Protein AF-A0A6P0VN56-F1 (afdb_monomer_lite)

Radius of gyration: 17.78 Å; chains: 1; bounding box: 47×43×44 Å

Structure (mmCIF, N/CA/C/O backbone):
data_AF-A0A6P0VN56-F1
#
_entry.id   AF-A0A6P0VN56-F1
#
loop_
_atom_site.group_PDB
_atom_site.id
_atom_site.type_symbol
_atom_site.label_atom_id
_atom_site.label_alt_id
_atom_site.label_comp_id
_atom_site.label_asym_id
_atom_site.label_entity_id
_atom_site.label_seq_id
_atom_site.pdbx_PDB_ins_code
_atom_site.Cartn_x
_atom_site.Cartn_y
_atom_site.Cartn_z
_atom_site.occupancy
_atom_site.B_iso_or_equiv
_atom_site.auth_seq_id
_atom_site.auth_comp_id
_atom_site.auth_asym_id
_atom_site.auth_atom_id
_atom_site.pdbx_PDB_model_num
ATOM 1 N N . MET A 1 1 ? 24.016 -30.542 -18.041 1.00 34.56 1 MET A N 1
ATOM 2 C CA . MET A 1 1 ? 22.884 -30.736 -18.972 1.00 34.56 1 MET A CA 1
ATOM 3 C C . MET A 1 1 ? 21.599 -30.479 -18.193 1.00 34.56 1 MET A C 1
ATOM 5 O O . MET A 1 1 ? 21.019 -31.399 -17.637 1.00 34.56 1 MET A O 1
ATOM 9 N N . GLN A 1 2 ? 21.248 -29.202 -18.028 1.00 34.47 2 GLN A N 1
ATOM 10 C CA . GLN A 1 2 ? 20.031 -28.753 -17.347 1.00 34.47 2 GLN A CA 1
ATOM 11 C C . GLN A 1 2 ? 19.039 -28.356 -18.439 1.00 34.47 2 GLN A C 1
ATOM 13 O O . GLN A 1 2 ? 19.360 -27.529 -19.291 1.00 34.47 2 GLN A O 1
ATOM 18 N N . PHE A 1 3 ? 17.882 -29.011 -18.457 1.00 38.88 3 PHE A N 1
ATOM 19 C CA . PHE A 1 3 ? 16.816 -28.773 -19.421 1.00 38.88 3 PHE A CA 1
ATOM 20 C C . PHE A 1 3 ? 16.247 -27.361 -19.229 1.00 38.88 3 PHE A C 1
ATOM 22 O O . PHE A 1 3 ? 15.503 -27.103 -18.287 1.00 38.88 3 PHE A O 1
ATOM 29 N N . TYR A 1 4 ? 16.603 -26.449 -20.133 1.00 36.91 4 TYR A N 1
ATOM 30 C CA . TYR A 1 4 ? 15.853 -25.223 -20.383 1.00 36.91 4 TYR A CA 1
ATOM 31 C C . TYR A 1 4 ? 14.581 -25.627 -21.139 1.00 36.91 4 TYR A C 1
ATOM 33 O O . TYR A 1 4 ? 14.655 -26.018 -22.302 1.00 36.91 4 TYR A O 1
ATOM 41 N N . LEU A 1 5 ? 13.419 -25.574 -20.486 1.00 40.16 5 LEU A N 1
ATOM 42 C CA . LEU A 1 5 ? 12.145 -25.573 -21.202 1.00 40.16 5 LEU A CA 1
ATOM 43 C C . LEU A 1 5 ? 12.001 -24.198 -21.881 1.00 40.16 5 LEU A C 1
ATOM 45 O O . LEU A 1 5 ? 11.993 -23.181 -21.181 1.00 40.16 5 LEU A O 1
ATOM 49 N N . PRO A 1 6 ? 11.912 -24.121 -23.221 1.00 38.72 6 PRO A N 1
ATOM 50 C CA . PRO A 1 6 ? 11.721 -22.865 -23.924 1.00 38.72 6 PRO A CA 1
ATOM 51 C C . PRO A 1 6 ? 10.234 -22.513 -23.850 1.00 38.72 6 PRO A C 1
ATOM 53 O O . PRO A 1 6 ? 9.439 -22.941 -24.679 1.00 38.72 6 PRO A O 1
ATOM 56 N N . GLY A 1 7 ? 9.830 -21.784 -22.812 1.00 43.75 7 GLY A N 1
ATOM 57 C CA . GLY A 1 7 ? 8.422 -21.436 -22.646 1.00 43.75 7 GLY A CA 1
ATOM 58 C C . GLY A 1 7 ? 8.119 -20.678 -21.366 1.00 43.75 7 GLY A C 1
ATOM 59 O O . GLY A 1 7 ? 7.441 -21.223 -20.509 1.00 43.75 7 GLY A O 1
ATOM 60 N N . ASN A 1 8 ? 8.643 -19.454 -21.228 1.00 44.09 8 ASN A N 1
ATOM 61 C CA . ASN A 1 8 ? 7.987 -18.366 -20.482 1.00 44.09 8 ASN A CA 1
ATOM 62 C C . ASN A 1 8 ? 8.805 -17.068 -20.543 1.00 44.09 8 ASN A C 1
ATOM 64 O O . ASN A 1 8 ? 9.304 -16.591 -19.530 1.00 44.09 8 ASN A O 1
ATOM 68 N N . GLN A 1 9 ? 8.970 -16.482 -21.733 1.00 45.94 9 GLN A N 1
ATOM 69 C CA . GLN A 1 9 ? 9.510 -15.115 -21.800 1.00 45.94 9 GLN A CA 1
ATOM 70 C C . GLN A 1 9 ? 8.431 -14.036 -21.738 1.00 45.94 9 GLN A C 1
ATOM 72 O O . GLN A 1 9 ? 8.725 -12.979 -21.216 1.00 45.94 9 GLN A O 1
ATOM 77 N N . PHE A 1 10 ? 7.180 -14.320 -22.106 1.00 49.47 10 PHE A N 1
ATOM 78 C CA . PHE A 1 10 ? 6.003 -13.517 -21.754 1.00 49.47 10 PHE A CA 1
ATOM 79 C C . PHE A 1 10 ? 4.776 -14.419 -21.909 1.00 49.47 10 PHE A C 1
ATOM 81 O O . PHE A 1 10 ? 4.109 -14.384 -22.943 1.00 49.47 10 PHE A O 1
ATOM 88 N N . ALA A 1 11 ? 4.471 -15.284 -20.935 1.00 52.81 11 ALA A N 1
ATOM 89 C CA . ALA A 1 11 ? 3.091 -15.755 -20.873 1.00 52.81 11 ALA A CA 1
ATOM 90 C C . ALA A 1 11 ? 2.267 -14.518 -20.540 1.00 52.81 11 ALA A C 1
ATOM 92 O O . ALA A 1 11 ? 2.239 -14.089 -19.388 1.00 52.81 11 ALA A O 1
ATOM 93 N N . VAL A 1 12 ? 1.671 -13.906 -21.568 1.00 60.94 12 VAL A N 1
ATOM 94 C CA . VAL A 1 12 ? 0.622 -12.909 -21.383 1.00 60.94 12 VAL A CA 1
ATOM 95 C C . VAL A 1 12 ? -0.324 -13.544 -20.372 1.00 60.94 12 VAL A C 1
ATOM 97 O O . VAL A 1 12 ? -0.812 -14.649 -20.646 1.00 60.94 12 VAL A O 1
ATOM 100 N N . PRO A 1 13 ? -0.495 -12.947 -19.177 1.00 68.56 13 PRO A N 1
ATOM 101 C CA . PRO A 1 13 ? -1.325 -13.563 -18.166 1.00 68.56 13 PRO A CA 1
ATOM 102 C C . P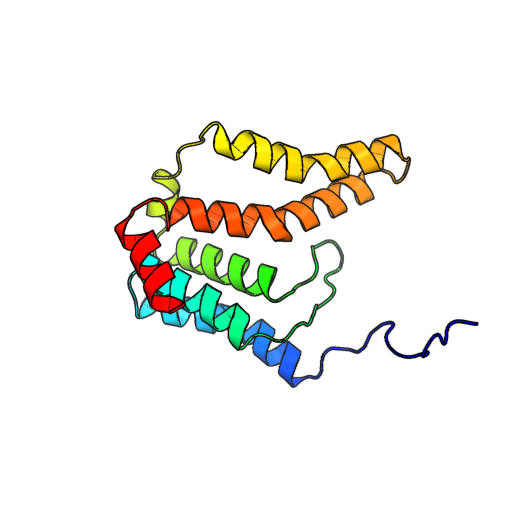RO A 1 13 ? -2.672 -13.865 -18.808 1.00 68.56 13 PRO A C 1
ATOM 104 O O . PRO A 1 13 ? -3.182 -13.049 -19.582 1.00 68.56 13 PRO A O 1
ATOM 107 N N . GLY A 1 14 ? -3.212 -15.060 -18.550 1.00 82.19 14 GLY A N 1
ATOM 108 C CA . GLY A 1 14 ? -4.480 -15.459 -19.154 1.00 82.19 14 GLY A CA 1
ATOM 109 C C . GLY A 1 14 ? -5.509 -14.335 -18.974 1.00 82.19 14 GLY A C 1
ATOM 110 O O . GLY A 1 14 ? -5.484 -13.680 -17.929 1.00 82.19 14 GLY A O 1
ATOM 111 N N . PRO A 1 15 ? -6.410 -14.076 -19.938 1.00 84.56 15 PRO A N 1
ATOM 112 C CA . PRO A 1 15 ? -7.305 -12.915 -19.884 1.00 84.56 15 PRO A CA 1
ATOM 113 C C . PRO A 1 15 ? -8.053 -12.782 -18.548 1.00 84.56 15 PRO A C 1
ATOM 115 O O . PRO A 1 15 ? -8.240 -11.683 -18.033 1.00 84.56 15 PRO A O 1
ATOM 118 N N . LEU A 1 16 ? -8.398 -13.918 -17.935 1.00 85.94 16 LEU A N 1
ATOM 119 C CA . LEU A 1 16 ? -9.003 -13.994 -16.606 1.00 85.94 16 LEU A CA 1
ATOM 120 C C . LEU A 1 16 ? -8.092 -13.463 -15.486 1.00 85.94 16 LEU A C 1
ATOM 122 O O . LEU A 1 16 ? -8.573 -12.759 -14.608 1.00 85.94 16 LEU A O 1
ATOM 126 N N . ALA A 1 17 ? -6.790 -13.755 -15.515 1.00 86.19 17 ALA A N 1
ATOM 127 C CA . ALA A 1 17 ? -5.841 -13.281 -14.509 1.00 86.19 17 ALA A CA 1
ATOM 128 C C . ALA A 1 17 ? -5.697 -11.753 -14.542 1.00 86.19 17 ALA A C 1
ATOM 130 O O . ALA A 1 17 ? -5.702 -11.113 -13.492 1.00 86.19 17 ALA A O 1
ATOM 131 N N . ILE A 1 18 ? -5.641 -11.168 -15.744 1.00 87.19 18 ILE A N 1
ATOM 132 C CA . ILE A 1 18 ? -5.616 -9.710 -15.932 1.00 87.19 18 ILE A CA 1
ATOM 133 C C . ILE A 1 18 ? -6.909 -9.088 -15.398 1.00 87.19 18 ILE A C 1
ATOM 135 O O . ILE A 1 18 ? -6.857 -8.121 -14.642 1.00 87.19 18 ILE A O 1
ATOM 139 N N . LEU A 1 19 ? -8.068 -9.661 -15.745 1.00 89.38 19 LEU A N 1
ATOM 140 C CA . LEU A 1 19 ? -9.362 -9.176 -15.262 1.00 89.38 19 LEU A CA 1
ATOM 141 C C . LEU A 1 19 ? -9.456 -9.223 -13.734 1.00 89.38 19 LEU A C 1
ATOM 143 O O . LEU A 1 19 ? -9.853 -8.232 -13.133 1.00 89.38 19 LEU A O 1
ATOM 147 N N . VAL A 1 20 ? -9.057 -10.328 -13.099 1.00 90.94 20 VAL A N 1
ATOM 148 C CA . VAL A 1 20 ? -9.072 -10.462 -11.631 1.00 90.94 20 VAL A CA 1
ATOM 149 C C . VAL A 1 20 ? -8.136 -9.447 -10.970 1.00 90.94 20 VAL A C 1
ATOM 151 O O . VAL A 1 20 ? -8.531 -8.808 -9.997 1.00 90.94 20 VAL A O 1
ATOM 154 N N . LEU A 1 21 ? -6.932 -9.247 -11.516 1.00 89.62 21 LEU A N 1
ATOM 155 C CA . LEU A 1 21 ? -5.986 -8.245 -11.019 1.00 89.62 21 LEU A CA 1
ATOM 156 C C . LEU A 1 21 ? -6.551 -6.821 -11.115 1.00 89.62 21 LEU A C 1
ATOM 158 O O . LEU A 1 21 ? -6.473 -6.069 -10.148 1.00 89.62 21 LEU A O 1
ATOM 162 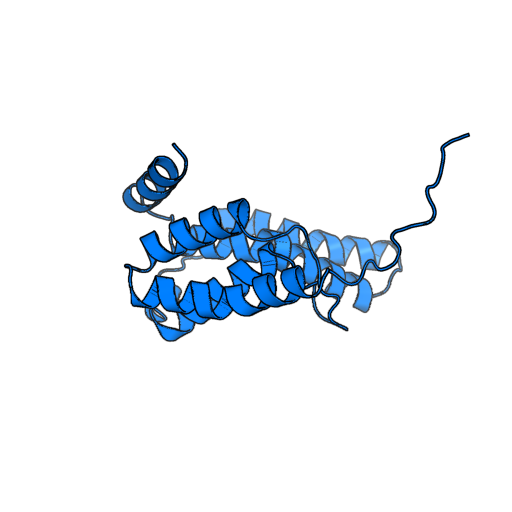N N . LEU A 1 22 ? -7.156 -6.452 -12.247 1.00 90.00 22 LEU A N 1
ATOM 163 C CA . LEU A 1 22 ? -7.740 -5.120 -12.438 1.00 90.00 22 LEU A CA 1
ATOM 164 C C . LEU A 1 22 ? -8.997 -4.902 -11.585 1.00 90.00 22 LEU A C 1
ATOM 166 O O . LEU A 1 22 ? -9.174 -3.832 -11.003 1.00 90.00 22 LEU A O 1
ATOM 170 N N . LEU A 1 23 ? -9.854 -5.922 -11.468 1.00 92.94 23 LEU A N 1
ATOM 171 C CA . LEU A 1 23 ? -11.053 -5.899 -10.623 1.00 92.94 23 LEU A CA 1
ATOM 172 C C . LEU A 1 23 ? -10.724 -5.873 -9.127 1.00 92.94 23 LEU A C 1
ATOM 174 O O . LEU A 1 23 ? -11.601 -5.596 -8.304 1.00 92.94 23 LEU A O 1
ATOM 178 N N . TRP A 1 24 ? -9.469 -6.108 -8.751 1.00 93.56 24 TRP A N 1
ATOM 179 C CA . TRP A 1 24 ? -9.072 -6.067 -7.357 1.00 93.56 24 TRP A CA 1
ATOM 180 C C . TRP A 1 24 ? -9.201 -4.671 -6.745 1.00 93.56 24 TRP A C 1
ATOM 182 O O . TRP A 1 24 ? -9.748 -4.536 -5.654 1.00 93.56 24 TRP A O 1
ATOM 192 N N . ILE A 1 25 ? -8.798 -3.617 -7.461 1.00 93.12 25 ILE A N 1
ATOM 193 C CA . ILE A 1 25 ? -8.922 -2.229 -6.984 1.00 93.12 25 ILE A CA 1
ATOM 194 C C . ILE A 1 25 ? -10.376 -1.874 -6.607 1.00 93.12 25 ILE A C 1
ATOM 196 O O . ILE A 1 25 ? -10.598 -1.464 -5.464 1.00 93.12 25 ILE A O 1
ATOM 200 N N . PRO A 1 26 ? -11.387 -2.041 -7.487 1.00 94.06 26 PRO A N 1
ATOM 201 C CA . PRO A 1 26 ? -12.771 -1.749 -7.119 1.00 94.06 26 PRO A CA 1
ATOM 202 C C . PRO A 1 26 ? -13.300 -2.684 -6.025 1.00 94.06 26 PRO A C 1
ATOM 204 O O . PRO A 1 26 ? -14.097 -2.250 -5.195 1.00 94.06 26 PRO A O 1
ATOM 207 N N . THR A 1 27 ? -12.824 -3.930 -5.961 1.00 93.75 27 THR A N 1
ATOM 208 C CA . THR A 1 27 ? -13.179 -4.857 -4.875 1.00 93.75 27 THR A CA 1
ATOM 209 C C . THR A 1 27 ? -12.687 -4.342 -3.522 1.00 93.75 27 THR A C 1
ATOM 211 O O . THR A 1 27 ? -13.457 -4.307 -2.563 1.00 93.75 27 THR A O 1
ATOM 214 N N . VAL A 1 28 ? -11.441 -3.865 -3.438 1.00 93.56 28 VAL A N 1
ATOM 215 C CA . VAL A 1 28 ? -10.896 -3.253 -2.216 1.00 93.56 28 VAL A CA 1
ATOM 216 C C . VAL A 1 28 ? -11.711 -2.022 -1.817 1.00 93.56 28 VAL A C 1
ATOM 218 O O . VAL A 1 28 ? -12.090 -1.896 -0.652 1.00 93.56 28 VAL A O 1
ATOM 221 N N . LEU A 1 29 ? -12.065 -1.152 -2.768 1.00 93.81 29 LEU A N 1
ATOM 222 C CA . LEU A 1 29 ? -12.919 0.010 -2.491 1.00 93.81 29 LEU A CA 1
ATOM 223 C C . LEU A 1 29 ? -14.282 -0.392 -1.923 1.00 93.81 29 LEU A C 1
ATOM 225 O O . LEU A 1 29 ? -14.740 0.188 -0.938 1.00 93.81 29 LEU A O 1
ATOM 229 N N . TYR A 1 30 ? -14.902 -1.423 -2.495 1.00 94.62 30 TYR A N 1
ATOM 230 C CA . TYR A 1 30 ? -16.167 -1.955 -2.004 1.00 94.62 30 TYR A CA 1
ATOM 231 C C . TYR A 1 30 ? -16.055 -2.500 -0.570 1.00 94.62 30 TYR A C 1
ATOM 233 O O . TYR A 1 30 ? -16.917 -2.229 0.270 1.00 94.62 30 TYR A O 1
ATOM 241 N N . ILE A 1 31 ? -14.972 -3.215 -0.247 1.00 93.31 31 ILE A N 1
ATOM 242 C CA . ILE A 1 31 ? -14.724 -3.723 1.111 1.00 93.31 31 ILE A CA 1
ATOM 243 C C . ILE A 1 31 ? -14.577 -2.558 2.105 1.00 93.31 31 ILE A C 1
ATOM 245 O O . ILE A 1 31 ? -15.163 -2.606 3.188 1.00 93.31 31 ILE A O 1
ATOM 249 N N . PHE A 1 32 ? -13.852 -1.497 1.739 1.00 92.12 32 PHE A N 1
ATOM 250 C CA . PHE A 1 32 ? -13.700 -0.292 2.568 1.00 92.12 32 PHE A CA 1
ATOM 251 C C . PHE A 1 32 ? -15.010 0.469 2.779 1.00 92.12 32 PHE A C 1
ATOM 253 O O . PHE A 1 32 ? -15.231 1.020 3.853 1.00 92.12 32 PHE A O 1
ATOM 260 N N . MET A 1 33 ? -15.904 0.465 1.790 1.00 92.06 33 MET A N 1
ATOM 261 C CA . MET A 1 33 ? -17.239 1.041 1.941 1.00 92.06 33 MET A CA 1
ATOM 262 C C . MET A 1 33 ? -18.101 0.243 2.934 1.00 92.06 33 MET A C 1
ATOM 264 O O . MET A 1 33 ? -18.975 0.808 3.593 1.00 92.06 33 MET A O 1
ATOM 268 N N . ARG A 1 34 ? -17.886 -1.076 3.047 1.00 93.00 34 ARG A N 1
ATOM 269 C CA . ARG A 1 34 ? -18.739 -1.967 3.850 1.00 93.00 34 ARG A CA 1
ATOM 270 C C . ARG A 1 34 ? -18.242 -2.198 5.275 1.00 93.00 34 ARG A C 1
ATOM 272 O O . ARG A 1 34 ? -19.056 -2.455 6.163 1.00 93.00 34 ARG A O 1
ATOM 279 N N . PHE A 1 35 ? -16.934 -2.136 5.497 1.00 89.81 35 PHE A N 1
ATOM 280 C CA . PHE A 1 35 ? -16.297 -2.474 6.767 1.00 89.81 35 PHE A CA 1
ATOM 281 C C . PHE A 1 35 ? -15.441 -1.317 7.291 1.00 89.81 35 PHE A C 1
ATOM 283 O O . PHE A 1 35 ? -14.920 -0.534 6.505 1.00 89.81 35 PHE A O 1
ATOM 290 N N . PRO A 1 36 ? -15.225 -1.216 8.618 1.00 88.12 36 PRO A N 1
ATOM 291 C CA . PRO A 1 36 ? -14.278 -0.244 9.153 1.00 88.12 36 PRO A CA 1
ATOM 292 C C . PRO A 1 36 ? -12.879 -0.495 8.575 1.00 88.12 36 PRO A C 1
ATOM 294 O O . PRO A 1 36 ? -12.461 -1.650 8.450 1.00 88.12 36 PRO A O 1
ATOM 297 N N . ALA A 1 37 ? -12.143 0.580 8.284 1.00 86.75 37 ALA A N 1
ATOM 298 C CA . ALA A 1 37 ? -10.899 0.548 7.509 1.00 86.75 37 ALA A CA 1
ATOM 299 C C . ALA A 1 37 ? -9.863 -0.486 8.004 1.00 86.75 37 ALA A C 1
ATOM 301 O O . ALA A 1 37 ? -9.259 -1.194 7.204 1.00 86.75 37 ALA A O 1
ATOM 302 N N . GLN A 1 38 ? -9.728 -0.678 9.324 1.00 85.62 38 GLN A N 1
ATOM 303 C CA . GLN A 1 38 ? -8.854 -1.718 9.894 1.00 85.62 38 GLN A CA 1
ATOM 304 C C . GLN A 1 38 ? -9.233 -3.139 9.452 1.00 85.62 38 GLN A C 1
ATOM 306 O O . GLN A 1 38 ? -8.368 -3.904 9.029 1.00 85.62 38 GLN A O 1
ATOM 311 N N . LYS A 1 39 ? -10.525 -3.490 9.513 1.00 87.75 39 LYS A N 1
ATOM 312 C CA . LYS A 1 39 ? -11.010 -4.802 9.064 1.00 87.75 39 LYS A CA 1
ATOM 313 C C . LYS A 1 39 ? -10.898 -4.927 7.552 1.00 87.75 39 LYS A C 1
ATOM 315 O O . LYS A 1 39 ? -10.494 -5.975 7.063 1.00 87.75 39 LYS A O 1
ATOM 320 N N . ALA A 1 40 ? -11.231 -3.857 6.831 1.00 91.06 40 ALA A N 1
ATOM 321 C CA . ALA A 1 40 ? -11.186 -3.837 5.377 1.00 91.06 40 ALA A CA 1
ATOM 322 C C . ALA A 1 40 ? -9.789 -4.182 4.844 1.00 91.06 40 ALA A C 1
ATOM 324 O O . ALA A 1 40 ? -9.666 -4.957 3.898 1.00 91.06 40 ALA A O 1
ATOM 325 N N . ILE A 1 41 ? -8.736 -3.691 5.498 1.00 91.44 41 ILE A N 1
ATOM 326 C CA . ILE A 1 41 ? -7.347 -3.973 5.121 1.00 91.44 41 ILE A CA 1
ATOM 327 C C . ILE A 1 41 ? -6.975 -5.416 5.380 1.00 91.44 41 ILE A C 1
ATOM 329 O O . ILE A 1 41 ? -6.439 -6.059 4.485 1.00 91.44 41 ILE A O 1
ATOM 333 N N . VAL A 1 42 ? -7.281 -5.941 6.567 1.00 90.69 42 VAL A N 1
ATOM 334 C CA . VAL A 1 42 ? -6.999 -7.346 6.891 1.00 90.69 42 VAL A CA 1
ATOM 335 C C . VAL A 1 42 ? -7.692 -8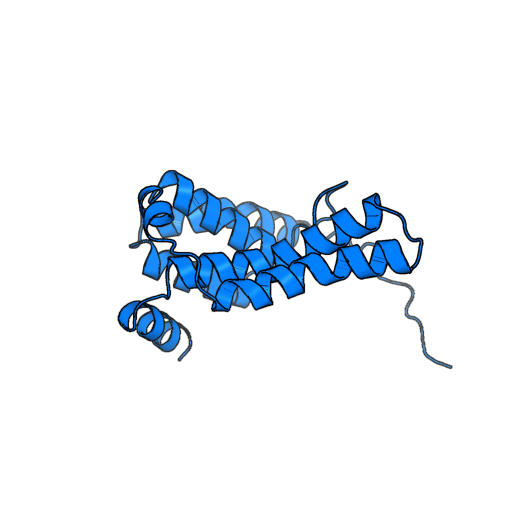.267 5.886 1.00 90.69 42 VAL A C 1
ATOM 337 O O . VAL A 1 42 ? -7.044 -9.130 5.300 1.00 90.69 42 VAL A O 1
ATOM 340 N N . ILE A 1 43 ? -8.979 -8.026 5.615 1.00 91.56 43 ILE A N 1
ATOM 341 C CA . ILE A 1 43 ? -9.751 -8.797 4.633 1.00 91.56 43 ILE A CA 1
ATOM 342 C C . ILE A 1 43 ? -9.130 -8.668 3.241 1.00 91.56 43 ILE A C 1
ATOM 344 O O . ILE A 1 43 ? -8.975 -9.680 2.563 1.00 91.56 43 ILE A O 1
ATOM 348 N N . SER A 1 44 ? -8.741 -7.460 2.825 1.00 92.12 44 SER A N 1
ATOM 349 C CA . SER A 1 44 ? -8.125 -7.222 1.515 1.00 92.12 44 SER A CA 1
ATOM 350 C C . SER A 1 44 ? -6.791 -7.957 1.384 1.00 92.12 44 SER A C 1
ATOM 352 O O . SER A 1 44 ? -6.591 -8.683 0.423 1.00 92.12 44 SER A O 1
ATOM 354 N N . PHE A 1 45 ? -5.884 -7.856 2.355 1.00 91.38 45 PHE A N 1
ATOM 355 C CA . PHE A 1 45 ? -4.587 -8.534 2.270 1.00 91.38 45 PHE A CA 1
ATOM 356 C C . PHE A 1 45 ? -4.716 -10.059 2.270 1.00 91.38 45 PHE A C 1
ATOM 358 O O . PHE A 1 45 ? -4.088 -10.719 1.443 1.00 91.38 45 PHE A O 1
ATOM 365 N N . ILE A 1 46 ? -5.556 -10.618 3.146 1.00 91.62 46 ILE A N 1
ATOM 366 C CA . ILE A 1 46 ? -5.782 -12.068 3.207 1.00 91.62 46 ILE A CA 1
ATOM 367 C C . ILE A 1 46 ? -6.428 -12.552 1.907 1.00 91.62 46 ILE A C 1
ATOM 369 O O . ILE A 1 46 ? -5.942 -13.489 1.282 1.00 91.62 46 ILE A O 1
ATOM 373 N N . SER A 1 47 ? -7.479 -11.871 1.452 1.00 92.00 47 SER A N 1
ATOM 374 C CA . SER A 1 47 ? -8.179 -12.240 0.221 1.00 92.00 47 SER A CA 1
ATOM 375 C C . SER A 1 47 ? -7.281 -12.095 -1.008 1.00 92.00 47 SER A C 1
ATOM 377 O O . SER A 1 47 ? -7.312 -12.952 -1.881 1.00 92.00 47 SER A O 1
ATOM 379 N N . ALA A 1 48 ? -6.420 -11.078 -1.065 1.00 91.81 48 ALA A N 1
ATOM 380 C CA . ALA A 1 48 ? -5.430 -10.964 -2.129 1.00 91.81 48 ALA A CA 1
ATOM 381 C C . ALA A 1 48 ? -4.473 -12.159 -2.137 1.00 91.81 48 ALA A C 1
ATOM 383 O O . ALA A 1 48 ? -4.223 -12.745 -3.183 1.00 91.81 48 ALA A O 1
ATOM 384 N N . TRP A 1 49 ? -3.962 -12.577 -0.979 1.00 91.31 49 TRP A N 1
ATOM 385 C CA . TRP A 1 49 ? -3.057 -13.725 -0.930 1.00 91.31 49 TRP A CA 1
ATOM 386 C C . TRP A 1 49 ? -3.727 -15.060 -1.265 1.00 91.31 49 TRP A C 1
ATOM 388 O O . TRP A 1 49 ? -3.044 -15.957 -1.751 1.00 91.31 49 TRP A O 1
ATOM 398 N N . LEU A 1 50 ? -5.035 -15.184 -1.026 1.00 88.81 50 LEU A N 1
ATOM 399 C CA . LEU A 1 50 ? -5.798 -16.405 -1.294 1.00 88.81 50 LEU A CA 1
ATOM 400 C C . LEU A 1 50 ? -6.366 -16.476 -2.717 1.00 88.81 50 LEU A C 1
ATOM 402 O O . LEU A 1 50 ? -6.445 -17.565 -3.280 1.00 88.81 50 LEU A O 1
ATOM 406 N N . PHE A 1 51 ? -6.781 -15.343 -3.289 1.00 89.00 51 PHE A N 1
ATOM 407 C CA . PHE A 1 51 ? -7.548 -15.307 -4.537 1.00 89.00 51 PHE A CA 1
ATOM 408 C C . PHE A 1 51 ? -6.817 -14.645 -5.706 1.00 89.00 51 PHE A C 1
ATOM 410 O O . PHE A 1 51 ? -7.168 -14.932 -6.853 1.00 89.00 51 PHE A O 1
ATOM 417 N N . LEU A 1 52 ? -5.835 -13.761 -5.469 1.00 89.50 52 LEU A N 1
ATOM 418 C CA . LEU A 1 52 ? -5.130 -13.131 -6.586 1.00 89.50 52 LEU A CA 1
ATOM 419 C C . LEU A 1 52 ? -4.085 -14.082 -7.182 1.00 89.50 52 LEU A C 1
ATOM 421 O O . LEU A 1 52 ? -3.300 -14.683 -6.444 1.00 89.50 52 LEU A O 1
ATOM 425 N N . PRO A 1 53 ? -4.034 -14.186 -8.521 1.00 87.44 53 PRO A N 1
ATOM 426 C CA . PRO A 1 53 ? -3.049 -15.012 -9.198 1.00 87.44 53 PRO A CA 1
ATOM 427 C C . PRO A 1 53 ? -1.639 -14.431 -9.051 1.00 87.44 53 PRO A C 1
ATOM 429 O O . PRO A 1 53 ? -1.450 -13.213 -8.989 1.00 87.44 53 PRO A O 1
ATOM 432 N N . GLU A 1 54 ? -0.639 -15.311 -9.085 1.00 86.19 54 GLU A N 1
ATOM 433 C CA . GLU A 1 54 ? 0.768 -14.933 -9.262 1.00 86.19 54 GLU A CA 1
ATOM 434 C C . GLU A 1 54 ? 1.012 -14.527 -10.721 1.00 86.19 54 GLU A C 1
ATOM 436 O O . GLU A 1 54 ? 1.531 -15.289 -11.534 1.00 86.19 54 GLU A O 1
ATOM 441 N N . ALA A 1 55 ? 0.558 -13.325 -11.067 1.00 85.31 55 ALA A N 1
ATOM 442 C CA . ALA A 1 55 ? 0.724 -12.718 -12.377 1.00 85.31 55 ALA A CA 1
ATOM 443 C C . ALA A 1 55 ? 1.254 -11.287 -12.239 1.00 85.31 55 ALA A C 1
ATOM 445 O O . ALA A 1 55 ? 1.000 -10.602 -11.245 1.00 85.31 55 ALA A O 1
ATOM 446 N N . ALA A 1 56 ? 1.979 -10.850 -13.263 1.00 83.50 56 ALA A N 1
ATOM 447 C CA . ALA A 1 56 ? 2.559 -9.522 -13.363 1.00 83.50 56 ALA A CA 1
ATOM 448 C C . ALA A 1 56 ? 2.157 -8.902 -14.704 1.00 83.50 56 ALA A C 1
ATOM 450 O O . ALA A 1 56 ? 2.282 -9.544 -15.749 1.00 83.50 56 ALA A O 1
ATOM 451 N N . ILE A 1 57 ? 1.667 -7.664 -14.678 1.00 82.38 57 ILE A N 1
ATOM 452 C CA . ILE A 1 57 ? 1.470 -6.865 -15.889 1.00 82.38 57 ILE A CA 1
ATOM 453 C C . ILE A 1 57 ? 2.640 -5.889 -15.974 1.00 82.38 57 ILE A C 1
ATOM 455 O O . ILE A 1 57 ? 2.784 -5.024 -15.110 1.00 82.38 57 ILE A O 1
ATOM 459 N N . GLY A 1 58 ? 3.466 -6.038 -17.008 1.00 79.81 58 GLY A N 1
ATOM 460 C CA . GLY A 1 58 ? 4.593 -5.143 -17.246 1.00 79.81 58 GLY A CA 1
ATOM 461 C C . GLY A 1 58 ? 4.107 -3.735 -17.573 1.00 79.81 58 GLY A C 1
ATOM 462 O O . GLY A 1 58 ? 3.404 -3.536 -18.566 1.00 79.81 58 GLY A O 1
ATOM 463 N N . LEU A 1 59 ? 4.472 -2.761 -16.741 1.00 76.81 59 LEU A N 1
ATOM 464 C CA . LEU A 1 59 ? 4.194 -1.348 -16.979 1.00 76.81 59 LEU A CA 1
ATOM 465 C C . LEU A 1 59 ? 5.485 -0.660 -17.420 1.00 76.81 59 LEU A C 1
ATOM 467 O O . LEU A 1 59 ? 6.508 -0.727 -16.747 1.00 76.81 59 LEU A O 1
ATOM 471 N N . SER A 1 60 ? 5.454 0.033 -18.557 1.00 74.12 60 SER A N 1
ATOM 472 C CA . SER A 1 60 ? 6.639 0.750 -19.033 1.00 74.12 60 SER A CA 1
ATOM 473 C C . SER A 1 60 ? 6.948 1.932 -18.107 1.00 74.12 60 SER A C 1
ATOM 475 O O . SER A 1 60 ? 6.199 2.907 -18.077 1.00 74.12 60 SER A O 1
ATOM 477 N N . GLY A 1 61 ? 8.058 1.854 -17.368 1.00 70.81 61 GLY A N 1
ATOM 478 C CA . GLY A 1 61 ? 8.539 2.916 -16.475 1.00 70.81 61 GLY A CA 1
ATOM 479 C C . GLY A 1 61 ? 7.948 2.917 -15.060 1.00 70.81 61 GLY A C 1
ATOM 480 O O . GLY A 1 61 ? 8.315 3.779 -14.264 1.00 70.81 61 GLY A O 1
ATOM 481 N N . LEU A 1 62 ? 7.073 1.964 -14.726 1.00 76.88 62 LEU A N 1
ATOM 482 C CA . LEU A 1 62 ? 6.579 1.732 -13.365 1.00 76.88 62 LEU A CA 1
ATOM 483 C C . LEU A 1 62 ? 6.863 0.284 -12.948 1.00 76.88 62 LEU A C 1
ATOM 485 O O . LEU A 1 62 ? 6.994 -0.574 -13.817 1.00 76.88 62 LEU A O 1
ATOM 489 N N . PRO A 1 63 ? 6.936 -0.013 -11.638 1.00 80.69 63 PRO A N 1
ATOM 490 C CA . PRO A 1 63 ? 7.020 -1.389 -11.167 1.00 80.69 63 PRO A CA 1
ATOM 491 C C . PRO A 1 63 ? 5.864 -2.241 -11.698 1.00 80.69 63 PRO A C 1
ATOM 493 O O . PRO A 1 63 ? 4.737 -1.754 -11.824 1.00 80.69 63 PRO A O 1
ATOM 496 N N . ASP A 1 64 ? 6.150 -3.513 -11.972 1.00 85.19 64 ASP A N 1
ATOM 497 C CA . ASP A 1 64 ? 5.167 -4.451 -12.506 1.00 85.19 64 ASP A CA 1
ATOM 498 C C . ASP A 1 64 ? 3.907 -4.509 -11.640 1.00 85.19 64 ASP A C 1
ATOM 500 O O . ASP A 1 64 ? 3.964 -4.615 -10.406 1.00 85.19 64 ASP A O 1
ATOM 504 N N . TYR A 1 65 ? 2.749 -4.501 -12.304 1.00 85.69 65 TYR A N 1
ATOM 505 C CA . TYR A 1 65 ? 1.466 -4.610 -11.630 1.00 85.69 65 TYR A CA 1
ATOM 506 C C . TYR A 1 65 ? 1.208 -6.064 -11.228 1.00 85.69 65 TYR A C 1
ATOM 508 O O . TYR A 1 65 ? 0.637 -6.865 -11.971 1.00 85.69 65 TYR A O 1
ATOM 516 N N . THR A 1 66 ? 1.703 -6.401 -10.045 1.00 90.19 66 THR A N 1
ATOM 517 C CA . THR A 1 66 ? 1.552 -7.687 -9.358 1.00 90.19 66 THR A CA 1
ATOM 518 C C . THR A 1 66 ? 0.434 -7.637 -8.325 1.00 90.19 66 THR A C 1
ATOM 520 O O . THR A 1 66 ? -0.032 -6.556 -7.953 1.00 90.19 66 THR A O 1
ATOM 523 N N . LYS A 1 67 ? 0.070 -8.787 -7.745 1.00 89.69 67 LYS A N 1
ATOM 524 C CA . LYS A 1 67 ? -0.897 -8.845 -6.636 1.00 89.69 67 LYS A CA 1
ATOM 525 C C . LYS A 1 67 ? -0.549 -7.943 -5.445 1.00 89.69 67 LYS A C 1
ATOM 527 O O . LYS A 1 67 ? -1.450 -7.392 -4.808 1.00 89.69 67 LYS A O 1
ATOM 532 N N . VAL A 1 68 ? 0.746 -7.759 -5.166 1.00 90.44 68 VAL A N 1
ATOM 533 C CA . VAL A 1 68 ? 1.234 -6.892 -4.084 1.00 90.44 68 VAL A CA 1
ATOM 534 C C . VAL A 1 68 ? 0.905 -5.444 -4.415 1.00 90.44 68 VAL A C 1
ATOM 536 O O . VAL A 1 68 ? 0.205 -4.780 -3.653 1.00 90.44 68 VAL A O 1
ATOM 539 N N . SER A 1 69 ? 1.327 -4.983 -5.594 1.00 89.75 69 SER A N 1
ATOM 540 C CA . SER A 1 69 ? 1.055 -3.622 -6.057 1.00 89.75 69 SER A CA 1
ATOM 541 C C . SER A 1 69 ? -0.448 -3.350 -6.200 1.00 89.75 69 SER A C 1
ATOM 543 O O . SER A 1 69 ? -0.918 -2.319 -5.733 1.00 89.75 69 SER A O 1
ATOM 545 N N . ALA A 1 70 ? -1.228 -4.305 -6.719 1.00 91.38 70 ALA A N 1
ATOM 546 C CA . ALA A 1 70 ? -2.676 -4.200 -6.865 1.00 91.38 70 ALA A CA 1
ATOM 547 C C . ALA A 1 70 ? -3.359 -3.970 -5.514 1.00 91.38 70 ALA A C 1
ATOM 549 O O . ALA A 1 70 ? -4.199 -3.080 -5.372 1.00 91.38 70 ALA A O 1
ATOM 550 N N . THR A 1 71 ? -2.961 -4.745 -4.502 1.00 92.50 71 THR A N 1
ATOM 551 C CA . THR A 1 71 ? -3.504 -4.637 -3.145 1.00 92.50 71 THR A CA 1
ATOM 552 C C . THR A 1 71 ? -3.063 -3.344 -2.477 1.00 92.50 71 THR A C 1
ATOM 554 O O . THR A 1 71 ? -3.896 -2.626 -1.933 1.00 92.50 71 THR A O 1
ATOM 557 N N . CYS A 1 72 ? -1.777 -3.000 -2.550 1.00 91.00 72 CYS A N 1
ATOM 558 C CA . CYS A 1 72 ? -1.253 -1.778 -1.951 1.00 91.00 72 CYS A CA 1
ATOM 559 C C . CYS A 1 72 ? -1.850 -0.520 -2.586 1.00 91.00 72 CYS A C 1
ATOM 561 O O . CYS A 1 72 ? -2.298 0.362 -1.859 1.00 91.00 72 CYS A O 1
ATOM 563 N N . TYR A 1 73 ? -1.914 -0.441 -3.916 1.00 91.88 73 TYR A N 1
ATOM 564 C CA . TYR A 1 73 ? -2.526 0.688 -4.616 1.00 91.88 73 TYR A CA 1
ATOM 565 C C . TYR A 1 73 ? -4.020 0.780 -4.320 1.00 91.88 73 TYR A C 1
ATOM 567 O O . TYR A 1 73 ? -4.497 1.867 -4.006 1.00 91.88 73 TYR A O 1
ATOM 575 N N . GLY A 1 74 ? -4.744 -0.345 -4.333 1.00 92.38 74 GLY A N 1
ATOM 576 C CA . GLY A 1 74 ? -6.160 -0.380 -3.971 1.00 92.38 74 GLY A CA 1
ATOM 577 C C . GLY A 1 74 ? -6.411 0.105 -2.542 1.00 92.38 74 GLY A C 1
ATOM 578 O O . GLY A 1 74 ? -7.275 0.948 -2.321 1.00 92.38 74 GLY A O 1
ATOM 579 N N . VAL A 1 75 ? -5.619 -0.367 -1.576 1.00 92.94 75 VAL A N 1
ATOM 580 C CA . VAL A 1 75 ? -5.746 0.015 -0.162 1.00 92.94 75 VAL A CA 1
ATOM 581 C C . VAL A 1 75 ? -5.379 1.479 0.064 1.00 92.94 75 VAL A C 1
ATOM 583 O O . VAL A 1 75 ? -6.093 2.176 0.782 1.00 92.94 75 VAL A O 1
ATOM 586 N N . ILE A 1 76 ? -4.299 1.972 -0.544 1.00 91.56 76 ILE A N 1
ATOM 587 C CA . ILE A 1 76 ? -3.895 3.380 -0.423 1.00 91.56 76 ILE A CA 1
ATOM 588 C C . ILE A 1 76 ? -4.957 4.284 -1.045 1.00 91.56 76 ILE A C 1
ATOM 590 O O . ILE A 1 76 ? -5.367 5.255 -0.415 1.00 91.56 76 ILE A O 1
ATOM 594 N N . LEU A 1 77 ? -5.456 3.942 -2.233 1.00 93.06 77 LEU A N 1
ATOM 595 C CA . LEU A 1 77 ? -6.519 4.690 -2.898 1.00 93.06 77 LEU A CA 1
ATOM 596 C C . LEU A 1 77 ? -7.800 4.688 -2.051 1.00 93.06 77 LEU A C 1
ATOM 598 O O . LEU A 1 77 ? -8.380 5.745 -1.820 1.00 93.06 77 LEU A O 1
ATOM 602 N N . ALA A 1 78 ? -8.200 3.538 -1.503 1.00 92.25 78 ALA A N 1
ATOM 603 C CA . ALA A 1 78 ? -9.343 3.446 -0.597 1.00 92.25 78 ALA A CA 1
ATOM 604 C C . ALA A 1 78 ? -9.143 4.269 0.685 1.00 92.25 78 ALA A C 1
ATOM 606 O O . ALA A 1 78 ? -10.064 4.945 1.136 1.00 92.25 78 ALA A O 1
ATOM 607 N N . THR A 1 79 ? -7.929 4.277 1.234 1.00 89.94 79 THR A N 1
ATOM 608 C CA . THR A 1 79 ? -7.569 5.101 2.395 1.00 89.94 79 THR A CA 1
ATOM 609 C C . THR A 1 79 ? -7.687 6.591 2.068 1.00 89.94 79 THR A C 1
ATOM 611 O O . THR A 1 79 ? -8.253 7.345 2.851 1.00 89.94 79 THR A O 1
ATOM 614 N N . ILE A 1 80 ? -7.226 7.025 0.891 1.00 90.50 80 ILE A N 1
ATOM 615 C CA . ILE A 1 80 ? -7.347 8.419 0.434 1.00 90.50 80 ILE A CA 1
ATOM 616 C C . ILE A 1 80 ? -8.813 8.819 0.197 1.00 90.50 80 ILE A C 1
ATOM 618 O O . ILE A 1 80 ? -9.155 9.985 0.338 1.00 90.50 80 ILE A O 1
ATOM 622 N N . ILE A 1 81 ? -9.704 7.896 -0.157 1.00 92.00 81 ILE A N 1
ATOM 623 C CA . ILE A 1 81 ? -11.117 8.239 -0.381 1.00 92.00 81 ILE A CA 1
ATOM 624 C C . ILE A 1 81 ? -11.914 8.232 0.929 1.00 92.00 81 ILE A C 1
ATOM 626 O O . ILE A 1 81 ? -12.712 9.136 1.168 1.00 92.00 81 ILE A O 1
ATOM 630 N N . TYR A 1 82 ? -11.709 7.224 1.778 1.00 88.69 82 TYR A N 1
ATOM 631 C CA . TYR A 1 82 ? -12.578 6.956 2.928 1.00 88.69 82 TYR A CA 1
ATOM 632 C C . TYR A 1 82 ? -11.969 7.325 4.290 1.00 88.69 82 TYR A C 1
ATOM 634 O O . TYR A 1 82 ? -12.714 7.466 5.257 1.00 88.69 82 TYR A O 1
ATOM 642 N N . ASP A 1 83 ? -10.643 7.469 4.402 1.00 85.62 83 ASP A N 1
ATOM 643 C CA . ASP A 1 83 ? -9.945 7.595 5.693 1.00 85.62 83 ASP A CA 1
ATOM 644 C C . ASP A 1 83 ? -8.667 8.463 5.606 1.00 85.62 83 ASP A C 1
ATOM 646 O O . ASP A 1 83 ? -7.615 8.133 6.158 1.00 85.62 83 ASP A O 1
ATOM 650 N N . VAL A 1 84 ? -8.742 9.615 4.918 1.00 85.06 84 VAL A N 1
ATOM 651 C CA . VAL A 1 84 ? -7.599 10.549 4.747 1.00 85.06 84 VAL A CA 1
ATOM 652 C C . VAL A 1 84 ? -7.017 10.992 6.088 1.00 85.06 84 VAL A C 1
ATOM 654 O O . VAL A 1 84 ? -5.805 11.163 6.229 1.00 85.06 84 VAL A O 1
ATOM 657 N N . GLY A 1 85 ? -7.872 11.157 7.103 1.00 80.94 85 GLY A N 1
ATOM 658 C CA . GLY A 1 85 ? -7.455 11.565 8.443 1.00 80.94 85 GLY A CA 1
ATOM 659 C C . GLY A 1 85 ? -6.436 10.611 9.068 1.00 80.94 85 GLY A C 1
ATOM 660 O O . GLY A 1 85 ? -5.630 11.035 9.899 1.00 80.94 85 GLY A O 1
ATOM 661 N N . ARG A 1 86 ? -6.391 9.347 8.628 1.00 80.00 86 ARG A N 1
ATOM 662 C CA . ARG A 1 86 ? -5.440 8.355 9.127 1.00 80.00 86 ARG A CA 1
ATOM 663 C C . ARG A 1 86 ? -3.993 8.718 8.832 1.00 80.00 86 ARG A C 1
ATOM 665 O O . ARG A 1 86 ? -3.143 8.474 9.686 1.00 80.00 86 ARG A O 1
ATOM 672 N N . PHE A 1 87 ? -3.703 9.373 7.707 1.00 80.00 87 PHE A N 1
ATOM 673 C CA . PHE A 1 87 ? -2.336 9.789 7.373 1.00 80.00 87 PHE A CA 1
ATOM 674 C C . PHE A 1 87 ? -1.724 10.717 8.434 1.00 80.00 87 PHE A C 1
ATOM 676 O O . PHE A 1 87 ? -0.523 10.656 8.675 1.00 80.00 87 PHE A O 1
ATOM 683 N N . SER A 1 88 ? -2.544 11.501 9.146 1.00 74.50 88 SER A N 1
ATOM 684 C CA . SER A 1 88 ? -2.081 12.380 10.234 1.00 74.50 88 SER A CA 1
ATOM 685 C C . SER A 1 88 ? -1.605 11.625 11.482 1.00 74.50 88 SER A C 1
ATOM 687 O O . SER A 1 88 ? -0.822 12.149 12.271 1.00 74.50 88 SER A O 1
ATOM 689 N N . THR A 1 89 ? -2.049 10.377 11.664 1.00 76.69 89 THR A N 1
ATOM 690 C CA . THR A 1 89 ? -1.610 9.530 12.785 1.00 76.69 89 THR A CA 1
ATOM 691 C C . THR A 1 89 ? -0.260 8.866 12.535 1.00 76.69 89 THR A C 1
ATOM 693 O O . THR A 1 89 ? 0.315 8.279 13.456 1.00 76.69 89 THR A O 1
ATOM 696 N N . PHE A 1 90 ? 0.270 8.972 11.313 1.00 77.00 90 PHE A N 1
ATOM 697 C CA . PHE A 1 90 ? 1.571 8.428 10.975 1.00 77.00 90 PHE A CA 1
ATOM 698 C C . PHE A 1 90 ? 2.678 9.234 11.665 1.00 77.00 90 PHE A C 1
ATOM 700 O O . PHE A 1 90 ? 2.930 10.394 11.346 1.00 77.00 90 PHE A O 1
ATOM 707 N N . LYS A 1 91 ? 3.347 8.604 12.634 1.00 77.31 91 LYS A N 1
ATOM 708 C CA . LYS A 1 91 ? 4.535 9.148 13.295 1.00 77.31 91 LYS A CA 1
ATOM 709 C C . LYS A 1 91 ? 5.759 8.396 12.799 1.00 77.31 91 LYS A C 1
ATOM 711 O O . LYS A 1 91 ? 5.850 7.185 13.011 1.00 77.31 91 LYS A O 1
ATOM 716 N N . LEU A 1 92 ? 6.692 9.131 12.195 1.00 76.81 92 LEU A N 1
ATOM 717 C CA . LEU A 1 92 ? 7.998 8.597 11.822 1.00 76.81 92 LEU A CA 1
ATOM 718 C C . LEU A 1 92 ? 8.694 8.062 13.074 1.00 76.81 92 LEU A C 1
ATOM 720 O O . LEU A 1 92 ? 8.831 8.759 14.080 1.00 76.81 92 LEU A O 1
ATOM 724 N N . SER A 1 93 ? 9.095 6.801 13.019 1.00 80.94 93 SER A N 1
ATOM 725 C CA . SER A 1 93 ? 9.786 6.110 14.100 1.00 80.94 93 SER A CA 1
ATOM 726 C C . SER A 1 93 ? 11.157 5.646 13.629 1.00 80.94 93 SER A C 1
ATOM 728 O O . SER A 1 93 ? 11.387 5.463 12.437 1.00 80.94 93 SER A O 1
ATOM 730 N N . ALA A 1 94 ? 12.064 5.374 14.569 1.00 81.75 94 ALA A N 1
ATOM 731 C CA . ALA A 1 94 ? 13.366 4.782 14.261 1.00 81.75 94 ALA A CA 1
ATOM 732 C C . ALA A 1 94 ? 13.253 3.429 13.526 1.00 81.75 94 ALA A C 1
ATOM 734 O O . ALA A 1 94 ? 14.187 3.028 12.843 1.00 81.75 94 ALA A O 1
ATOM 735 N N . LEU A 1 95 ? 12.105 2.746 13.611 1.00 81.56 95 LEU A N 1
ATOM 736 C CA . LEU A 1 95 ? 11.824 1.527 12.842 1.00 81.56 95 LEU A CA 1
ATOM 737 C C . LEU A 1 95 ? 11.650 1.771 11.336 1.00 81.56 95 LEU A C 1
ATOM 739 O O . LEU A 1 95 ? 11.813 0.845 10.547 1.00 81.56 95 LEU A O 1
ATOM 743 N N . ASP A 1 96 ? 11.366 3.006 10.923 1.00 84.12 96 ASP A N 1
ATOM 744 C CA . ASP A 1 96 ? 11.207 3.346 9.510 1.00 84.12 96 ASP A CA 1
ATOM 745 C C . ASP A 1 96 ? 12.578 3.548 8.827 1.00 84.12 96 ASP A C 1
ATOM 747 O O . ASP A 1 96 ? 12.686 3.405 7.611 1.00 84.12 96 ASP A O 1
ATOM 751 N N . LEU A 1 97 ? 13.651 3.794 9.600 1.00 84.69 97 LEU A N 1
ATOM 752 C CA . LEU A 1 97 ? 15.022 3.951 9.087 1.00 84.69 97 LEU A CA 1
ATOM 753 C C . LEU A 1 97 ? 15.540 2.692 8.368 1.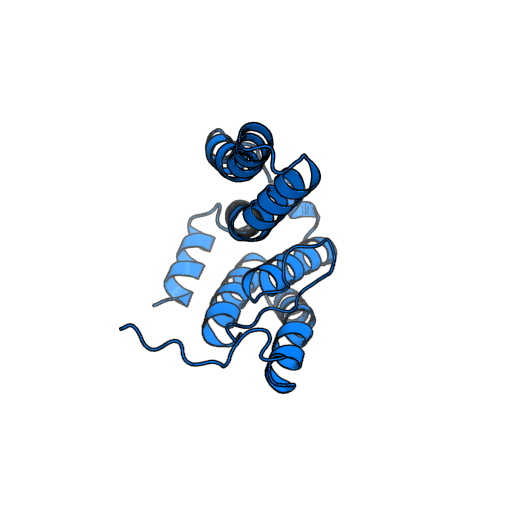00 84.69 97 LEU A C 1
ATOM 755 O O . LEU A 1 97 ? 15.955 2.821 7.216 1.00 84.69 97 LEU A O 1
ATOM 759 N N . PRO A 1 98 ? 15.489 1.479 8.962 1.00 87.06 98 PRO A N 1
ATOM 760 C CA . PRO A 1 98 ? 15.863 0.253 8.259 1.00 87.06 98 PRO A CA 1
ATOM 761 C C . PRO A 1 98 ? 15.078 0.043 6.965 1.00 87.06 98 PRO A C 1
ATOM 763 O O . PRO A 1 98 ? 15.643 -0.401 5.971 1.00 87.06 98 PRO A O 1
ATOM 766 N N . MET A 1 99 ? 13.791 0.402 6.956 1.00 88.06 99 MET A N 1
ATOM 767 C CA . MET A 1 99 ? 12.937 0.233 5.784 1.00 88.06 99 MET A CA 1
ATOM 768 C C . MET A 1 99 ? 13.327 1.189 4.648 1.00 88.06 99 MET A C 1
ATOM 770 O O . MET A 1 99 ? 13.383 0.792 3.481 1.00 88.06 99 MET A O 1
ATOM 774 N N . LEU A 1 100 ? 13.658 2.438 4.987 1.00 86.69 100 LEU A N 1
ATOM 775 C CA . LEU A 1 100 ? 14.195 3.409 4.035 1.00 86.69 100 LEU A CA 1
ATOM 776 C C . LEU A 1 100 ? 15.558 2.963 3.504 1.00 86.69 100 LEU A C 1
ATOM 778 O O . LEU A 1 100 ? 15.769 2.973 2.295 1.00 86.69 100 LEU A O 1
ATOM 782 N N . MET A 1 101 ? 16.455 2.494 4.375 1.00 89.88 101 MET A N 1
ATOM 783 C CA . MET A 1 101 ? 17.751 1.952 3.958 1.00 89.88 101 MET A CA 1
ATOM 784 C C . MET A 1 101 ? 17.592 0.756 3.017 1.00 89.88 101 MET A C 1
ATOM 786 O O . MET A 1 101 ? 18.257 0.695 1.986 1.00 89.88 101 MET A O 1
ATOM 790 N N . TRP A 1 102 ? 16.674 -0.160 3.330 1.00 88.56 102 TRP A N 1
ATOM 791 C CA . TRP A 1 102 ? 16.355 -1.311 2.487 1.00 88.56 102 TRP A CA 1
ATOM 792 C C . TRP A 1 102 ? 15.854 -0.891 1.104 1.00 88.56 102 TRP A C 1
ATOM 794 O O . TRP A 1 102 ? 16.223 -1.493 0.100 1.00 88.56 102 TRP A O 1
ATOM 804 N N . SER A 1 103 ? 15.060 0.178 1.048 1.00 87.81 103 SER A N 1
ATOM 805 C CA . SER A 1 103 ? 14.502 0.702 -0.201 1.00 87.81 103 SER A CA 1
ATOM 806 C C . SER A 1 103 ? 15.514 1.516 -1.012 1.00 87.81 103 SER A C 1
ATOM 808 O O . SER A 1 103 ? 15.398 1.546 -2.229 1.00 87.81 103 SER A O 1
ATOM 810 N N . ILE A 1 104 ? 16.509 2.144 -0.371 1.00 88.25 104 ILE A N 1
ATOM 811 C CA . ILE A 1 104 ? 17.556 2.964 -1.016 1.00 88.25 104 ILE A CA 1
ATOM 812 C C . ILE A 1 104 ? 18.759 2.121 -1.467 1.00 88.25 104 ILE A C 1
ATOM 814 O O . ILE A 1 104 ? 19.442 2.487 -2.423 1.00 88.25 104 ILE A O 1
ATOM 818 N N . CYS A 1 105 ? 19.009 0.979 -0.821 1.00 88.25 105 CYS A N 1
ATOM 819 C CA . CYS A 1 105 ? 20.123 0.079 -1.133 1.00 88.25 105 CYS A CA 1
ATOM 820 C C . CYS A 1 105 ? 20.279 -0.222 -2.645 1.00 88.25 105 CYS A C 1
ATOM 822 O O . CYS A 1 105 ? 21.385 -0.028 -3.159 1.00 88.25 105 CYS A O 1
ATOM 824 N N . PRO A 1 106 ? 19.209 -0.555 -3.404 1.00 84.38 106 PRO A N 1
ATOM 825 C CA . PRO A 1 106 ? 19.323 -0.821 -4.840 1.00 84.38 106 PRO A CA 1
ATOM 826 C C . PRO A 1 106 ? 19.879 0.351 -5.665 1.00 84.38 106 PRO A C 1
ATOM 828 O O . PRO A 1 106 ? 20.582 0.127 -6.647 1.00 84.38 106 PRO A O 1
ATOM 831 N N . PHE A 1 107 ? 19.624 1.602 -5.262 1.00 87.56 107 PHE A N 1
ATOM 832 C CA . PHE A 1 107 ? 20.144 2.778 -5.968 1.00 87.56 107 PHE A CA 1
ATOM 833 C C . PHE A 1 107 ? 21.661 2.866 -5.834 1.00 87.56 107 PHE A C 1
ATOM 835 O O . PHE A 1 107 ? 22.364 3.031 -6.830 1.00 87.56 107 PHE A O 1
ATOM 842 N N . ILE A 1 108 ? 22.165 2.706 -4.607 1.00 87.62 108 ILE A N 1
ATOM 843 C CA . ILE A 1 108 ? 23.604 2.733 -4.323 1.00 87.62 108 ILE A CA 1
ATOM 844 C C . ILE A 1 108 ? 24.295 1.611 -5.101 1.00 87.62 108 ILE A C 1
ATOM 846 O O . ILE A 1 108 ? 25.305 1.859 -5.756 1.00 87.62 108 ILE A O 1
ATOM 850 N N . THR A 1 109 ? 23.708 0.411 -5.097 1.00 88.88 109 THR A N 1
ATOM 851 C CA . THR A 1 109 ? 24.218 -0.747 -5.838 1.00 88.88 109 THR A CA 1
ATOM 852 C C . THR A 1 109 ? 24.237 -0.520 -7.352 1.00 88.88 109 THR A C 1
ATOM 854 O O . THR A 1 109 ? 25.221 -0.859 -8.005 1.00 88.88 109 THR A O 1
ATOM 857 N N . SER A 1 110 ? 23.191 0.071 -7.936 1.00 87.81 110 SER A N 1
ATOM 858 C CA . SER A 1 110 ? 23.150 0.355 -9.379 1.00 87.81 110 SER A CA 1
ATOM 859 C C . SER A 1 110 ? 24.217 1.368 -9.797 1.00 87.81 110 SER A C 1
ATOM 861 O O . SER A 1 110 ? 24.937 1.163 -10.778 1.00 87.81 110 SER A O 1
ATOM 863 N N . VAL A 1 111 ? 24.360 2.450 -9.025 1.00 88.50 111 VAL A N 1
ATOM 864 C CA . VAL A 1 111 ? 25.351 3.497 -9.301 1.00 88.50 111 VAL A CA 1
ATOM 865 C C . VAL A 1 111 ? 26.771 2.957 -9.130 1.00 88.50 111 VAL A C 1
ATOM 867 O O . VAL A 1 111 ? 27.615 3.215 -9.986 1.00 88.50 111 VAL A O 1
ATOM 870 N N . SER A 1 112 ? 27.036 2.159 -8.088 1.00 87.50 112 SER A N 1
ATOM 871 C CA . SER A 1 112 ? 28.355 1.547 -7.880 1.00 87.50 112 SER A CA 1
ATOM 872 C C . SER A 1 112 ? 28.714 0.524 -8.957 1.00 87.50 112 SER A C 1
ATOM 874 O O . SER A 1 112 ? 29.887 0.367 -9.279 1.00 87.50 112 SER A O 1
ATOM 876 N N . ASN A 1 113 ? 27.715 -0.155 -9.525 1.00 89.69 113 ASN A N 1
ATOM 877 C CA . ASN A 1 113 ? 27.899 -1.150 -10.583 1.00 89.69 113 ASN A CA 1
ATOM 878 C C . ASN A 1 113 ? 27.875 -0.552 -12.000 1.00 89.69 113 ASN A C 1
ATOM 880 O O . ASN A 1 113 ? 27.946 -1.299 -12.971 1.00 89.69 113 ASN A O 1
ATOM 884 N N . GLY A 1 114 ? 27.760 0.773 -12.143 1.00 87.44 114 GLY A N 1
ATOM 885 C CA . GLY A 1 114 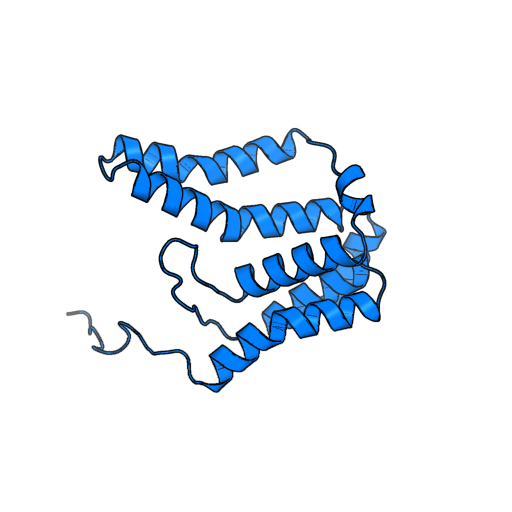? 27.778 1.440 -13.446 1.00 87.44 114 GLY A CA 1
ATOM 886 C C . GLY A 1 114 ? 26.535 1.202 -14.312 1.00 87.44 114 GLY A C 1
ATOM 887 O O . GLY A 1 114 ? 26.565 1.522 -15.496 1.00 87.44 114 GLY A O 1
ATOM 888 N N . GLN A 1 115 ? 25.435 0.692 -13.741 1.00 81.06 115 GLN A N 1
ATOM 889 C CA . GLN A 1 115 ? 24.180 0.420 -14.467 1.00 81.06 115 GLN A CA 1
ATOM 890 C C . GLN A 1 115 ? 23.360 1.697 -14.749 1.00 81.06 115 GLN A C 1
ATOM 892 O O . GLN A 1 115 ? 22.353 1.680 -15.455 1.00 81.06 115 GLN A O 1
ATOM 897 N N . GLY A 1 116 ? 23.838 2.844 -14.258 1.00 85.75 116 GLY A N 1
ATOM 898 C CA . GLY A 1 116 ? 23.237 4.152 -14.482 1.00 85.75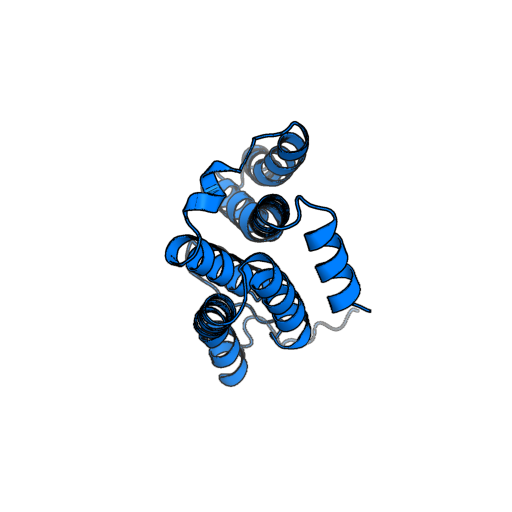 116 GLY A CA 1
ATOM 899 C C . GLY A 1 116 ? 22.185 4.519 -13.437 1.00 85.75 116 GLY A C 1
ATOM 900 O O . GLY A 1 116 ? 21.782 3.729 -12.581 1.00 85.75 116 GLY A O 1
ATOM 901 N N . TRP A 1 117 ? 21.766 5.783 -13.476 1.00 85.81 117 TRP A N 1
ATOM 902 C CA . TRP A 1 117 ? 20.839 6.337 -12.485 1.00 85.81 117 TRP A CA 1
ATOM 903 C C . TRP A 1 117 ? 19.403 5.875 -12.723 1.00 85.81 117 TRP A C 1
ATOM 905 O O . TRP A 1 117 ? 18.653 5.704 -11.768 1.00 85.81 117 TRP A O 1
ATOM 915 N N . TYR A 1 118 ? 19.033 5.640 -13.986 1.00 82.75 118 TYR A N 1
ATOM 916 C CA . TYR A 1 118 ? 17.702 5.156 -14.348 1.00 82.75 118 TYR A CA 1
ATOM 917 C C . TYR A 1 118 ? 17.424 3.776 -13.749 1.00 82.75 118 TYR A C 1
ATOM 919 O O . TYR A 1 118 ? 16.398 3.585 -13.099 1.00 82.75 118 TYR A O 1
ATOM 927 N N . ASP A 1 119 ? 18.372 2.850 -13.895 1.00 83.44 119 ASP A N 1
ATOM 928 C CA . ASP A 1 119 ? 18.258 1.506 -13.333 1.00 83.44 119 ASP A CA 1
ATOM 929 C C . ASP A 1 119 ? 18.186 1.541 -11.798 1.00 83.44 119 ASP A C 1
ATOM 931 O O . ASP A 1 119 ? 17.314 0.924 -11.189 1.00 83.44 119 ASP A O 1
ATOM 935 N N . GLY A 1 120 ? 18.990 2.400 -11.162 1.00 85.94 120 GLY A N 1
ATOM 936 C CA . GLY A 1 120 ? 18.962 2.583 -9.710 1.00 85.94 120 GLY A CA 1
ATOM 937 C C . GLY A 1 120 ? 17.627 3.118 -9.190 1.00 85.94 120 GLY A C 1
ATOM 938 O O . GLY A 1 120 ? 17.118 2.653 -8.169 1.00 85.94 120 GLY A O 1
ATOM 939 N N . VAL A 1 121 ? 17.028 4.085 -9.886 1.00 86.69 121 VAL A N 1
ATOM 940 C CA . VAL A 1 121 ? 15.709 4.618 -9.515 1.00 86.69 121 VAL A CA 1
ATOM 941 C C . VAL A 1 121 ? 14.623 3.567 -9.750 1.00 86.69 121 VAL A C 1
ATOM 943 O O . VAL A 1 121 ? 13.782 3.359 -8.881 1.00 86.69 121 VAL A O 1
ATOM 946 N N . SER A 1 122 ? 14.669 2.847 -10.871 1.00 86.06 122 SER A N 1
ATOM 947 C CA . SER A 1 122 ? 13.723 1.765 -11.159 1.00 86.06 122 SER A CA 1
ATOM 948 C C . SER A 1 122 ? 13.778 0.667 -10.087 1.00 86.06 122 SER A C 1
ATOM 950 O O . SER A 1 122 ? 12.756 0.297 -9.508 1.00 86.06 122 SER A O 1
ATOM 952 N N . ALA A 1 123 ? 14.982 0.220 -9.723 1.00 85.31 123 ALA A N 1
ATOM 953 C CA . ALA A 1 123 ? 15.188 -0.814 -8.717 1.00 85.31 123 ALA A CA 1
ATOM 954 C C . ALA A 1 123 ? 14.711 -0.387 -7.318 1.00 85.31 123 ALA A C 1
ATOM 956 O O . ALA A 1 123 ? 14.086 -1.173 -6.604 1.00 85.31 123 ALA A O 1
ATOM 957 N N . THR A 1 124 ? 14.943 0.869 -6.922 1.00 88.19 124 THR A N 1
ATOM 958 C CA . THR A 1 124 ? 14.429 1.379 -5.637 1.00 88.19 124 THR A CA 1
ATOM 959 C C . THR A 1 124 ? 12.914 1.538 -5.629 1.00 88.19 124 THR A C 1
ATOM 961 O O . THR A 1 124 ? 12.279 1.249 -4.612 1.00 88.19 124 THR A O 1
ATOM 964 N N . LEU A 1 125 ? 12.302 1.920 -6.754 1.00 86.62 125 LEU A N 1
ATOM 965 C CA . LEU A 1 125 ? 10.846 1.951 -6.898 1.00 86.62 125 LEU A CA 1
ATOM 966 C C . LEU A 1 125 ? 10.240 0.550 -6.781 1.00 86.62 125 LEU A C 1
ATOM 968 O O . LEU A 1 125 ? 9.281 0.372 -6.028 1.00 86.62 125 LEU A O 1
ATOM 972 N N . ILE A 1 126 ? 10.822 -0.454 -7.444 1.00 86.94 126 ILE A N 1
ATOM 973 C CA . ILE A 1 126 ? 10.396 -1.858 -7.320 1.00 86.94 126 ILE A CA 1
ATOM 974 C C . ILE A 1 126 ? 10.476 -2.305 -5.857 1.00 86.94 126 ILE A C 1
ATOM 976 O O . ILE A 1 126 ? 9.515 -2.864 -5.322 1.00 86.94 126 ILE A O 1
ATOM 980 N N . GLN A 1 127 ? 11.581 -1.997 -5.177 1.00 89.00 127 GLN A N 1
ATOM 981 C CA . GLN A 1 127 ? 11.777 -2.355 -3.775 1.00 89.00 127 GLN A CA 1
ATOM 982 C C . GLN A 1 127 ? 10.766 -1.666 -2.848 1.00 89.00 127 GLN A C 1
ATOM 984 O O . GLN A 1 127 ? 10.206 -2.291 -1.943 1.00 89.00 127 GLN A O 1
ATOM 989 N N . THR A 1 128 ? 10.482 -0.390 -3.108 1.00 89.12 128 THR A N 1
ATOM 990 C CA . THR A 1 128 ? 9.511 0.406 -2.350 1.00 89.12 128 THR A CA 1
ATOM 991 C C . THR A 1 128 ? 8.092 -0.119 -2.545 1.00 89.12 128 THR A C 1
ATOM 993 O O . THR A 1 128 ? 7.343 -0.219 -1.579 1.00 89.12 128 THR A O 1
ATOM 996 N N . VAL A 1 129 ? 7.705 -0.506 -3.761 1.00 87.69 129 VAL A N 1
ATOM 997 C CA . VAL A 1 129 ? 6.373 -1.077 -4.015 1.00 87.69 129 VAL A CA 1
ATOM 998 C C . VAL A 1 129 ? 6.240 -2.466 -3.396 1.00 87.69 129 VAL A C 1
ATOM 1000 O O . VAL A 1 129 ? 5.210 -2.771 -2.799 1.00 87.69 129 VAL A O 1
ATOM 1003 N N . THR A 1 130 ? 7.289 -3.282 -3.488 1.00 86.81 130 THR A N 1
ATOM 1004 C CA . THR A 1 130 ? 7.272 -4.668 -3.002 1.00 86.81 130 THR A CA 1
ATOM 1005 C C . THR A 1 130 ? 7.270 -4.747 -1.478 1.00 86.81 130 THR A C 1
ATOM 1007 O O . THR A 1 130 ? 6.581 -5.591 -0.914 1.00 86.81 130 THR A O 1
ATOM 1010 N N . TRP A 1 131 ? 8.010 -3.865 -0.802 1.00 88.56 131 TRP A N 1
ATOM 1011 C CA . TRP A 1 131 ? 8.200 -3.939 0.649 1.00 88.56 131 TRP A CA 1
ATOM 1012 C C . TRP A 1 131 ? 7.782 -2.668 1.386 1.00 88.56 131 TRP A C 1
ATOM 1014 O O . TRP A 1 131 ? 7.175 -2.744 2.455 1.00 88.56 131 TRP A O 1
ATOM 1024 N N . GLY A 1 132 ? 8.080 -1.498 0.821 1.00 88.00 132 GLY A N 1
ATOM 1025 C CA . GLY A 1 132 ? 7.810 -0.199 1.446 1.00 88.00 132 GLY A CA 1
ATOM 1026 C C . GLY A 1 132 ? 6.321 0.069 1.629 1.00 88.00 132 GLY A C 1
ATOM 1027 O O . GLY A 1 132 ? 5.892 0.426 2.726 1.00 88.00 132 GLY A O 1
ATOM 1028 N N . LEU A 1 133 ? 5.516 -0.158 0.588 1.00 89.06 133 LEU A N 1
ATOM 1029 C CA . LEU A 1 133 ? 4.072 0.063 0.643 1.00 89.06 133 LEU A CA 1
ATOM 1030 C C . LEU A 1 133 ? 3.359 -0.900 1.608 1.00 89.06 133 LEU A C 1
ATOM 1032 O O . LEU A 1 133 ? 2.596 -0.403 2.440 1.00 89.06 133 LEU A O 1
ATOM 1036 N N . PRO A 1 134 ? 3.599 -2.230 1.587 1.00 88.75 134 PRO A N 1
ATOM 1037 C CA . PRO A 1 134 ? 3.027 -3.126 2.593 1.00 88.75 134 PRO A CA 1
ATOM 1038 C C . PRO A 1 134 ? 3.408 -2.739 4.023 1.00 88.75 134 PRO A C 1
ATOM 1040 O O . PRO A 1 134 ? 2.543 -2.709 4.899 1.00 88.75 134 PRO A O 1
ATOM 1043 N N . TYR A 1 135 ? 4.679 -2.391 4.257 1.00 89.12 135 TYR A N 1
ATOM 1044 C CA . TYR A 1 135 ? 5.145 -1.948 5.571 1.00 89.12 135 TYR A CA 1
ATOM 1045 C C . TYR A 1 135 ? 4.417 -0.677 6.025 1.00 89.12 135 TYR A C 1
ATOM 1047 O O . TYR A 1 135 ? 3.904 -0.616 7.145 1.00 89.12 135 TYR A O 1
ATOM 1055 N N . PHE A 1 136 ? 4.313 0.318 5.143 1.00 88.25 136 PHE A N 1
ATOM 1056 C CA . PHE A 1 136 ? 3.645 1.583 5.431 1.00 88.25 136 PHE A CA 1
ATOM 1057 C C . PHE A 1 136 ? 2.161 1.390 5.771 1.00 88.25 136 PHE A C 1
ATOM 1059 O O . PHE A 1 136 ? 1.687 1.881 6.797 1.00 88.25 136 PHE A O 1
ATOM 1066 N N . VAL A 1 137 ? 1.435 0.615 4.961 1.00 88.50 137 VAL A N 1
ATOM 1067 C CA . VAL A 1 137 ? 0.021 0.293 5.209 1.00 88.50 137 VAL A CA 1
ATOM 1068 C C . VAL A 1 137 ? -0.148 -0.477 6.522 1.00 88.50 137 VAL A C 1
ATOM 1070 O O . VAL A 1 137 ? -1.042 -0.166 7.314 1.00 88.50 137 VAL A O 1
ATOM 1073 N N . GLY A 1 138 ? 0.741 -1.435 6.798 1.00 86.81 138 GLY A N 1
ATOM 1074 C CA . GLY A 1 138 ? 0.769 -2.167 8.061 1.00 86.81 138 GLY A CA 1
ATOM 1075 C C . GLY A 1 138 ? 0.940 -1.235 9.260 1.00 86.81 138 GLY A C 1
ATOM 1076 O O . GLY A 1 138 ? 0.170 -1.311 10.214 1.00 86.81 138 GLY A O 1
ATOM 1077 N N . ARG A 1 139 ? 1.879 -0.287 9.203 1.00 86.75 139 ARG A N 1
ATOM 1078 C CA . ARG A 1 139 ? 2.098 0.702 10.273 1.00 86.75 139 ARG A CA 1
ATOM 1079 C C . ARG A 1 139 ? 0.913 1.645 10.463 1.00 86.75 139 ARG A C 1
ATOM 1081 O O . ARG A 1 139 ? 0.608 2.008 11.596 1.00 86.75 139 ARG A O 1
ATOM 1088 N N . LEU A 1 140 ? 0.231 2.017 9.385 1.00 86.00 140 LEU A N 1
ATOM 1089 C CA . LEU A 1 140 ? -0.914 2.925 9.433 1.00 86.00 140 LEU A CA 1
ATOM 1090 C C . LEU A 1 140 ? -2.135 2.299 10.137 1.00 86.00 140 LEU A C 1
ATOM 1092 O O . LEU A 1 140 ? -2.873 2.983 10.853 1.00 86.00 140 LEU A O 1
ATOM 1096 N N . TYR A 1 141 ? -2.336 0.987 9.973 1.00 83.88 141 TYR A N 1
ATOM 1097 C CA . TYR A 1 141 ? -3.567 0.317 10.403 1.00 83.88 141 TYR A CA 1
ATOM 1098 C C . TYR A 1 141 ? -3.404 -0.737 11.500 1.00 83.88 141 TYR A C 1
ATOM 1100 O O . TYR A 1 141 ? -4.320 -0.895 12.314 1.00 83.88 141 TYR A O 1
ATOM 1108 N N . LEU A 1 142 ? -2.246 -1.394 11.588 1.00 82.19 142 LEU A N 1
ATOM 1109 C CA . LEU A 1 142 ? -1.939 -2.461 12.550 1.00 82.19 142 LEU A CA 1
ATOM 1110 C C . LEU A 1 142 ? -1.121 -1.978 13.759 1.00 82.19 142 LEU A C 1
ATOM 1112 O O . LEU A 1 142 ? -0.509 -2.779 14.458 1.00 82.19 142 LEU A O 1
ATOM 1116 N N . ASN A 1 143 ? -1.138 -0.678 14.059 1.00 82.75 143 ASN A N 1
ATOM 1117 C CA . ASN A 1 143 ? -0.394 -0.104 15.190 1.00 82.75 143 ASN A CA 1
ATOM 1118 C C . ASN A 1 143 ? -1.011 -0.403 16.577 1.00 82.75 143 ASN A C 1
ATOM 1120 O O . ASN A 1 143 ? -0.471 -0.004 17.601 1.00 82.75 143 ASN A O 1
ATOM 1124 N N . ASN A 1 144 ? -2.156 -1.092 16.633 1.00 81.88 144 ASN A N 1
ATOM 1125 C CA . ASN A 1 144 ? -2.876 -1.379 17.876 1.00 81.88 144 ASN A CA 1
ATOM 1126 C C . ASN A 1 144 ? -3.069 -2.888 18.064 1.00 81.88 144 ASN A C 1
ATOM 1128 O O . ASN A 1 144 ? -3.380 -3.600 17.108 1.00 81.88 144 ASN A O 1
ATOM 1132 N N . LEU A 1 145 ? -3.025 -3.354 19.318 1.00 81.50 145 LEU A N 1
ATOM 1133 C CA . LEU A 1 145 ? -3.280 -4.756 19.694 1.00 81.50 145 LEU A CA 1
ATOM 1134 C C . LEU A 1 145 ? -4.613 -5.291 19.151 1.00 81.50 145 LEU A C 1
ATOM 1136 O O . LEU A 1 145 ? -4.689 -6.440 18.728 1.00 81.50 145 LEU A O 1
ATOM 1140 N N . ALA A 1 146 ? -5.657 -4.458 19.113 1.00 82.06 146 ALA A N 1
ATOM 1141 C CA . ALA A 1 146 ? -6.952 -4.843 18.555 1.00 82.06 146 ALA A CA 1
ATOM 1142 C C . ALA A 1 146 ? -6.876 -5.162 17.050 1.00 82.06 146 ALA A C 1
ATOM 1144 O O . ALA A 1 146 ? -7.491 -6.126 16.599 1.00 82.06 146 ALA A O 1
ATOM 1145 N N . ALA A 1 147 ? -6.105 -4.384 16.286 1.00 80.31 147 ALA A N 1
ATOM 1146 C CA . ALA A 1 147 ? -5.918 -4.600 14.854 1.00 80.31 147 ALA A CA 1
ATOM 1147 C C . ALA A 1 147 ? -5.011 -5.813 14.590 1.00 80.31 147 ALA A C 1
ATOM 1149 O O . ALA A 1 147 ? -5.311 -6.632 13.725 1.00 80.31 147 ALA A O 1
ATOM 1150 N N . LEU A 1 148 ? -3.966 -5.992 15.403 1.00 83.94 148 LEU A N 1
ATOM 1151 C CA . LEU A 1 148 ? -3.104 -7.174 15.345 1.00 83.94 148 LEU A CA 1
ATOM 1152 C C . LEU A 1 148 ? -3.884 -8.461 15.665 1.00 83.94 148 LEU A C 1
ATOM 1154 O O . LEU A 1 148 ? -3.745 -9.467 14.976 1.00 83.94 148 LEU A O 1
ATOM 1158 N N . ARG A 1 149 ? -4.774 -8.412 16.665 1.00 86.06 149 ARG A N 1
ATOM 1159 C CA . ARG A 1 149 ? -5.687 -9.512 17.000 1.00 86.06 149 ARG A CA 1
ATOM 1160 C C . ARG A 1 149 ? -6.645 -9.825 15.852 1.00 86.06 149 ARG A C 1
ATOM 1162 O O . ARG A 1 149 ? -6.899 -10.995 15.599 1.00 86.06 149 ARG A O 1
ATOM 1169 N N . GLN A 1 150 ? -7.186 -8.813 15.172 1.00 84.25 150 GLN A N 1
ATOM 1170 C CA . GLN A 1 150 ? -8.046 -9.033 14.003 1.00 84.25 150 GLN A CA 1
ATOM 1171 C C . GLN A 1 150 ? -7.298 -9.740 12.875 1.00 84.25 150 GLN A C 1
ATOM 1173 O O . GLN A 1 150 ? -7.862 -10.638 12.261 1.00 84.25 150 GLN A O 1
ATOM 1178 N N . LEU A 1 151 ? -6.037 -9.375 12.637 1.00 85.38 151 LEU A N 1
ATOM 1179 C CA . LEU A 1 151 ? -5.196 -10.075 11.672 1.00 85.38 151 LEU A CA 1
ATOM 1180 C C . LEU A 1 151 ? -4.946 -11.529 12.089 1.00 85.38 151 LEU A C 1
ATOM 1182 O O . LEU A 1 151 ? -5.121 -12.422 11.269 1.00 85.38 151 LEU A O 1
ATOM 1186 N N . ALA A 1 152 ? -4.625 -11.779 13.361 1.00 86.25 152 ALA A N 1
ATOM 1187 C CA . ALA A 1 152 ? -4.438 -13.139 13.865 1.00 86.25 152 ALA A CA 1
ATOM 1188 C C . ALA A 1 152 ? -5.704 -14.001 13.700 1.00 86.25 152 ALA A C 1
ATOM 1190 O O . ALA A 1 152 ? -5.622 -15.097 13.164 1.00 86.25 152 ALA A O 1
ATOM 1191 N N . ILE A 1 153 ? -6.880 -13.490 14.083 1.00 87.19 153 ILE A N 1
ATOM 1192 C CA . ILE A 1 153 ? -8.163 -14.201 13.913 1.00 87.19 153 ILE A CA 1
ATOM 1193 C C . ILE A 1 153 ? -8.521 -14.385 12.431 1.00 87.19 153 ILE A C 1
ATOM 1195 O O . ILE A 1 153 ? -9.202 -15.332 12.077 1.00 87.19 153 ILE A O 1
ATOM 1199 N N . GLY A 1 154 ? -8.101 -13.478 11.547 1.00 79.75 154 GLY A N 1
ATOM 1200 C CA . GLY A 1 154 ? -8.342 -13.638 10.113 1.00 79.75 154 GLY A CA 1
ATOM 1201 C C . GLY A 1 154 ? -7.540 -14.781 9.481 1.00 79.75 154 GLY A C 1
ATOM 1202 O O . GLY A 1 154 ? -7.927 -15.263 8.421 1.00 79.75 154 GLY A O 1
ATOM 1203 N N . ILE A 1 155 ? -6.426 -15.180 10.103 1.00 83.25 155 ILE A N 1
ATOM 1204 C CA . ILE A 1 155 ? -5.506 -16.204 9.588 1.00 83.25 155 ILE A CA 1
ATOM 1205 C C . ILE A 1 155 ? -5.793 -17.595 10.181 1.00 83.25 155 ILE A C 1
ATOM 1207 O O . ILE A 1 155 ? -5.600 -18.584 9.475 1.00 83.25 155 ILE A O 1
ATOM 1211 N N . PHE A 1 156 ? -6.214 -17.675 11.450 1.00 76.69 156 PHE A N 1
ATOM 1212 C CA . PHE A 1 156 ? -6.475 -18.923 12.186 1.00 76.69 156 PHE A CA 1
ATOM 1213 C C . PHE A 1 156 ? -7.967 -19.247 12.272 1.00 76.69 156 PHE A C 1
ATOM 1215 O O . PHE A 1 156 ? -8.316 -20.427 12.050 1.00 76.69 156 PHE A O 1
#

Foldseek 3Di:
DDDDDPDPPPPPPDPVLVVCLVVLLVVLLVLVVVDPLLLSLLCSVVCLVVPHDQDWDDDVLAATSGSLLSSLVSSVVSCVVRPVVLVVVDDDDPVCVVLVCQLQVQQVVCVVVVVDNSRSVRSSRNSCSNRVSVVRSCVSRVVDPVSVVSNVVSVD

pLDDT: mean 83.37, std 12.66, range [34.47, 94.62]

Secondary structure (DSSP, 8-state):
--------S--PPPHHHHHHHHHHHHHHHHHHHHS-HHHHHHHHHHHHHHHS-S-EE--TTS--EEHHHHHHHHHHHHHHHH-GGGGGG----TTHHHHHHHHHHHHHHHHHTT-HHHHHHHHHHHHIIIIIHHHHHHHHHS-SHHHHHHHHHHH-

Sequence (156 aa):
MQFYLPGNQFAVPGPLAILVLLLWIPTVLYIFMRFPAQKAIVISFISAWLFLPEAAIGLSGLPDYTKVSATCYGVILATIIYDVGRFSTFKLSALDLPMLMWSICPFITSVSNGQGWYDGVSATLIQTVTWGLPYFVGRLYLNNLAALRQLAIGIF